Protein AF-A0A925DCA2-F1 (afdb_monomer_lite)

Structure (mmCIF, N/CA/C/O backbone):
data_AF-A0A925DCA2-F1
#
_entry.id   AF-A0A925DCA2-F1
#
loop_
_atom_site.group_PDB
_atom_site.id
_atom_site.type_symbol
_atom_site.label_atom_id
_atom_site.label_alt_id
_atom_site.label_comp_id
_atom_site.label_asym_id
_atom_site.label_entity_id
_atom_site.label_seq_id
_atom_site.pdbx_PDB_ins_code
_atom_site.Cartn_x
_atom_site.Cartn_y
_atom_site.Cartn_z
_atom_site.occupancy
_atom_site.B_iso_or_equiv
_atom_site.auth_seq_id
_atom_site.auth_comp_id
_atom_site.auth_asym_id
_atom_site.auth_atom_id
_atom_site.pdbx_PDB_model_num
ATOM 1 N N . MET A 1 1 ? 18.604 -18.422 -21.345 1.00 64.56 1 MET A N 1
ATOM 2 C CA . MET A 1 1 ? 18.410 -17.084 -20.762 1.00 64.56 1 MET A CA 1
ATOM 3 C C . MET A 1 1 ? 18.459 -17.247 -19.258 1.00 64.56 1 MET A C 1
ATOM 5 O O . MET A 1 1 ? 17.766 -18.119 -18.742 1.00 64.56 1 MET A O 1
ATOM 9 N N . SER A 1 2 ? 19.361 -16.541 -18.588 1.00 90.62 2 SER A N 1
ATOM 10 C CA . SER A 1 2 ? 19.494 -16.599 -17.134 1.00 90.62 2 SER A CA 1
ATOM 11 C C . SER A 1 2 ? 18.418 -15.737 -16.468 1.00 90.62 2 SER A C 1
ATOM 13 O O . SER A 1 2 ? 17.910 -14.796 -17.076 1.00 90.62 2 SER A O 1
ATOM 15 N N . THR A 1 3 ? 18.088 -16.013 -15.205 1.00 85.62 3 THR A N 1
ATOM 16 C CA . THR A 1 3 ? 17.193 -15.147 -14.414 1.00 85.62 3 THR A CA 1
ATOM 17 C C . THR A 1 3 ? 17.698 -13.704 -14.369 1.00 85.62 3 THR A C 1
ATOM 19 O O . THR A 1 3 ? 16.905 -12.768 -14.380 1.00 85.62 3 THR A O 1
ATOM 22 N N . LYS A 1 4 ? 19.023 -13.517 -14.365 1.00 89.38 4 LYS A N 1
ATOM 23 C CA . LYS A 1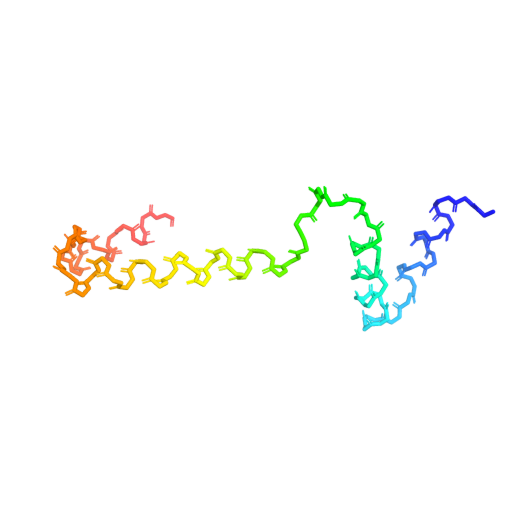 4 ? 19.654 -12.199 -14.387 1.00 89.38 4 LYS A CA 1
ATOM 24 C C . LYS A 1 4 ? 19.372 -11.463 -15.700 1.00 89.38 4 LYS A C 1
ATOM 26 O O . LYS A 1 4 ? 19.003 -10.299 -15.651 1.00 89.38 4 LYS A O 1
ATOM 31 N N . ASP A 1 5 ? 19.441 -12.157 -16.835 1.00 88.44 5 ASP A N 1
ATOM 32 C 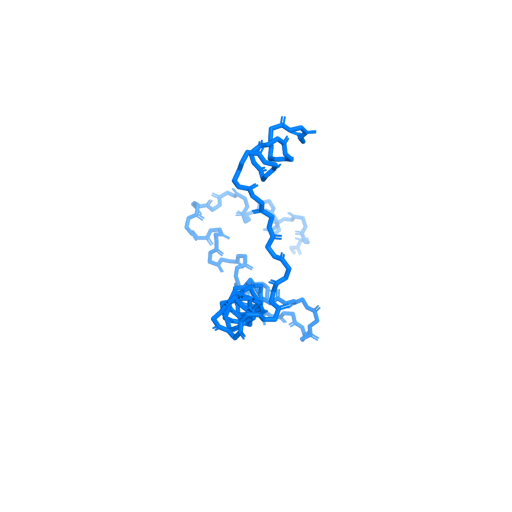CA . ASP A 1 5 ? 19.176 -11.566 -18.156 1.00 88.44 5 ASP A CA 1
ATOM 33 C C . ASP A 1 5 ? 17.715 -11.089 -18.267 1.00 88.44 5 ASP A C 1
ATOM 35 O O . ASP A 1 5 ? 17.431 -10.062 -18.876 1.00 88.44 5 ASP A O 1
ATOM 39 N N . VAL A 1 6 ? 16.775 -11.821 -17.655 1.00 85.19 6 VAL A N 1
ATOM 40 C CA . VAL A 1 6 ? 15.347 -11.452 -17.623 1.00 85.19 6 VAL A CA 1
ATOM 41 C C . VAL A 1 6 ? 15.114 -10.209 -16.764 1.00 85.19 6 VAL A C 1
ATOM 43 O O . VAL A 1 6 ? 14.359 -9.326 -17.159 1.00 85.19 6 VAL A O 1
ATOM 46 N N . LEU A 1 7 ? 15.779 -10.110 -15.610 1.00 88.62 7 LEU A N 1
ATOM 47 C CA . LEU A 1 7 ? 15.674 -8.943 -14.730 1.00 88.62 7 LEU A CA 1
ATOM 48 C C . LEU A 1 7 ? 16.324 -7.702 -15.347 1.00 88.62 7 LEU A C 1
ATOM 50 O O . LEU A 1 7 ? 15.751 -6.618 -15.281 1.00 88.62 7 LEU A O 1
ATOM 54 N N . GLU A 1 8 ? 17.489 -7.860 -15.976 1.00 92.62 8 GLU A N 1
ATOM 55 C CA . GLU A 1 8 ? 18.168 -6.781 -16.700 1.00 92.62 8 GLU A CA 1
ATOM 56 C C . GLU A 1 8 ? 17.334 -6.285 -17.883 1.00 92.62 8 GLU A C 1
ATOM 58 O O . GLU A 1 8 ? 17.287 -5.087 -18.141 1.00 92.62 8 GLU A O 1
ATOM 63 N N . PHE A 1 9 ? 16.607 -7.172 -18.560 1.00 91.12 9 PHE A N 1
ATOM 64 C CA . PHE A 1 9 ? 15.639 -6.760 -19.569 1.00 91.12 9 PHE A CA 1
ATOM 65 C C . PHE A 1 9 ? 14.438 -6.025 -18.950 1.00 91.12 9 PHE A C 1
ATOM 67 O O . PHE A 1 9 ? 14.087 -4.934 -19.398 1.00 91.12 9 PHE A O 1
ATOM 74 N N . ALA A 1 10 ? 13.850 -6.557 -17.876 1.00 89.50 10 ALA A N 1
ATOM 75 C CA . ALA A 1 10 ? 12.676 -5.976 -17.220 1.00 89.50 10 ALA A CA 1
ATOM 76 C C . ALA A 1 10 ? 12.901 -4.538 -16.711 1.00 89.50 10 ALA A C 1
ATOM 78 O O . ALA A 1 10 ? 11.981 -3.722 -16.742 1.00 89.50 10 ALA A O 1
ATOM 79 N N . ILE A 1 11 ? 14.120 -4.188 -16.282 1.00 92.00 11 ILE A N 1
ATOM 80 C CA . ILE A 1 11 ? 14.444 -2.812 -15.858 1.00 92.00 11 ILE A CA 1
ATOM 81 C C . ILE A 1 11 ? 14.563 -1.825 -17.026 1.00 92.00 11 ILE A C 1
ATOM 83 O O . ILE A 1 11 ? 14.455 -0.622 -16.801 1.00 92.00 11 ILE A O 1
ATOM 87 N N . THR A 1 12 ? 14.774 -2.308 -18.256 1.00 95.12 12 THR A N 1
ATOM 88 C CA . THR A 1 12 ? 14.836 -1.456 -19.459 1.00 95.12 12 THR A CA 1
ATOM 89 C C . THR A 1 12 ? 13.462 -1.132 -20.041 1.00 95.12 12 THR A C 1
ATOM 91 O O . THR A 1 12 ? 13.362 -0.249 -20.891 1.00 95.12 12 THR A O 1
ATOM 94 N N . LEU A 1 13 ? 12.409 -1.811 -19.573 1.00 94.25 13 LEU A N 1
ATOM 95 C CA . 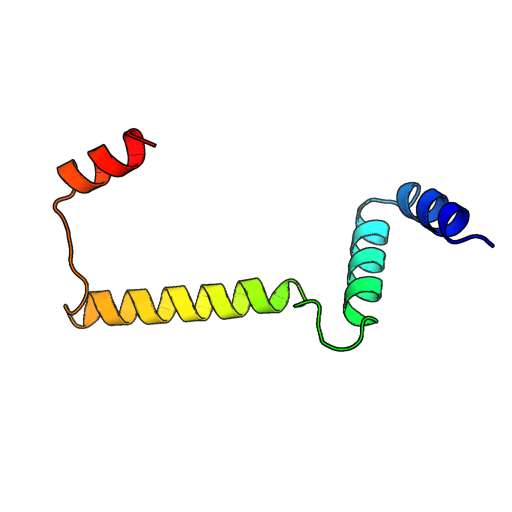LEU A 1 13 ? 11.040 -1.543 -19.994 1.00 94.25 13 LEU A CA 1
ATOM 96 C C . LEU A 1 13 ? 10.589 -0.133 -19.571 1.00 94.25 13 LEU A C 1
ATOM 98 O O . LEU A 1 13 ? 11.017 0.365 -18.518 1.00 94.25 13 LEU A O 1
ATOM 102 N N . PRO A 1 14 ? 9.689 0.502 -20.345 1.00 96.75 14 PRO A N 1
ATOM 103 C CA . PRO A 1 14 ? 8.950 1.678 -19.906 1.00 96.75 14 PRO A CA 1
ATOM 104 C C . PRO A 1 14 ? 8.284 1.455 -18.547 1.00 96.75 14 PRO A C 1
ATOM 106 O O . PRO A 1 14 ? 7.956 0.332 -18.174 1.00 96.75 14 PRO A O 1
ATOM 109 N N . GLU A 1 15 ? 8.078 2.540 -17.802 1.00 90.50 15 GLU A N 1
ATOM 110 C CA . GLU A 1 15 ? 7.542 2.478 -16.438 1.00 90.50 15 GLU A CA 1
ATOM 111 C C . GLU A 1 15 ? 6.237 1.683 -16.349 1.00 90.50 15 GLU A C 1
ATOM 113 O O . GLU A 1 15 ? 6.169 0.745 -15.561 1.00 90.50 15 GLU A O 1
ATOM 118 N N . GLN A 1 16 ? 5.278 1.971 -17.232 1.00 88.88 16 GLN A N 1
ATOM 119 C CA . GLN A 1 16 ? 3.993 1.273 -17.274 1.00 88.88 16 GLN A CA 1
ATOM 120 C C . GLN A 1 16 ? 4.143 -0.233 -17.544 1.00 88.88 16 GLN A C 1
ATOM 122 O O . GLN A 1 16 ? 3.589 -1.054 -16.825 1.00 88.88 16 GLN A O 1
ATOM 127 N N . GLU A 1 17 ? 4.946 -0.609 -18.542 1.00 90.12 17 GLU A N 1
ATOM 128 C CA . GLU A 1 17 ? 5.156 -2.017 -18.908 1.00 90.12 17 GLU A CA 1
ATOM 129 C C . GLU A 1 17 ? 5.875 -2.797 -17.798 1.00 90.12 17 GLU A C 1
ATOM 131 O O . GLU A 1 17 ? 5.630 -3.985 -17.585 1.00 90.12 17 GLU A O 1
ATOM 136 N N . ARG A 1 18 ? 6.758 -2.122 -17.056 1.00 92.06 18 ARG A N 1
ATOM 137 C CA . ARG A 1 18 ? 7.443 -2.703 -15.901 1.00 92.06 18 ARG A CA 1
ATOM 138 C C . ARG A 1 18 ? 6.487 -2.931 -14.728 1.00 92.06 18 ARG A C 1
ATOM 140 O O . ARG A 1 18 ? 6.633 -3.936 -14.032 1.00 92.06 18 ARG A O 1
ATOM 147 N N . GLU A 1 19 ? 5.538 -2.026 -14.498 1.00 86.31 19 GLU A N 1
ATOM 148 C CA . GLU A 1 19 ? 4.485 -2.200 -13.489 1.00 86.31 19 GLU A CA 1
ATOM 149 C C . GLU A 1 19 ? 3.573 -3.385 -13.822 1.00 86.31 19 GLU A C 1
ATOM 151 O O . GLU A 1 19 ? 3.343 -4.237 -12.958 1.00 86.31 19 GLU A O 1
ATOM 156 N N . ASP A 1 20 ? 3.132 -3.483 -15.076 1.00 87.88 20 ASP A N 1
ATOM 157 C CA . ASP A 1 20 ? 2.275 -4.572 -15.554 1.00 87.88 20 ASP A CA 1
ATOM 158 C C . ASP A 1 20 ? 2.977 -5.932 -15.400 1.00 87.88 20 ASP A C 1
ATOM 160 O O . ASP A 1 20 ? 2.423 -6.867 -14.815 1.00 87.88 20 ASP A O 1
ATOM 164 N N . LEU A 1 21 ? 4.248 -6.023 -15.812 1.00 88.62 21 LEU A N 1
ATOM 165 C CA . LEU A 1 21 ? 5.061 -7.232 -15.648 1.00 88.62 21 LEU A CA 1
ATOM 166 C C . LEU A 1 21 ? 5.229 -7.627 -14.172 1.00 88.62 21 LEU A C 1
ATOM 168 O O . LEU A 1 21 ? 5.135 -8.806 -13.824 1.00 88.62 21 LEU A O 1
ATOM 172 N N . ALA A 1 22 ? 5.476 -6.661 -13.282 1.00 85.50 22 ALA A N 1
ATOM 173 C CA . ALA A 1 22 ? 5.588 -6.933 -11.851 1.00 85.50 22 ALA A CA 1
ATOM 174 C C . ALA A 1 22 ? 4.274 -7.488 -11.278 1.00 85.50 22 ALA A C 1
ATOM 176 O O . ALA A 1 22 ? 4.296 -8.402 -10.449 1.00 85.50 22 ALA A O 1
ATOM 177 N N . PHE A 1 23 ? 3.133 -6.972 -11.739 1.00 81.75 23 PHE A N 1
ATOM 178 C CA . PHE A 1 23 ? 1.814 -7.446 -11.335 1.00 81.75 23 PHE A CA 1
ATOM 1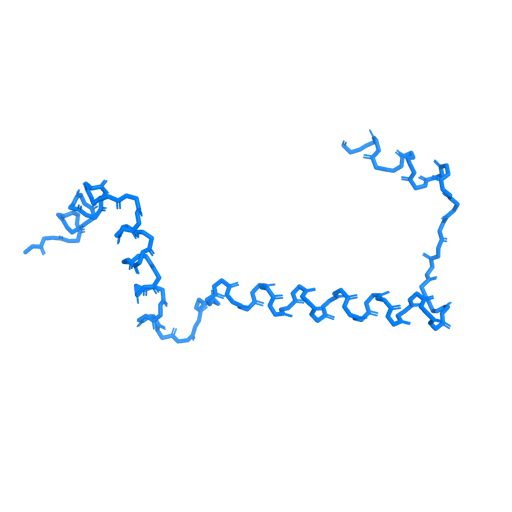79 C C . PHE A 1 23 ? 1.542 -8.880 -11.809 1.00 81.75 23 PHE A C 1
ATOM 181 O O . PHE A 1 23 ? 1.104 -9.718 -11.018 1.00 81.75 23 PHE A O 1
ATOM 188 N N . GLU A 1 24 ? 1.858 -9.202 -13.063 1.00 86.25 24 GLU A N 1
ATOM 189 C CA . GLU A 1 24 ? 1.730 -10.563 -13.601 1.00 86.25 24 GLU A CA 1
ATOM 190 C C . GLU A 1 24 ? 2.599 -11.572 -12.844 1.00 86.25 24 GLU A C 1
ATOM 192 O O . GLU A 1 24 ? 2.124 -12.650 -12.478 1.00 86.25 24 GLU A O 1
ATOM 197 N N . ILE A 1 25 ? 3.851 -11.208 -12.539 1.00 85.38 25 ILE A N 1
ATOM 198 C CA . ILE A 1 25 ? 4.757 -12.054 -11.753 1.00 85.38 25 ILE A CA 1
ATOM 199 C C . ILE A 1 25 ? 4.162 -12.324 -10.372 1.00 85.38 25 ILE A C 1
ATOM 201 O O . ILE A 1 25 ? 4.110 -13.482 -9.959 1.00 85.38 25 ILE A O 1
ATOM 205 N N . LEU A 1 26 ? 3.677 -11.295 -9.673 1.00 79.12 26 LEU A N 1
ATOM 206 C CA . LEU A 1 26 ? 3.056 -11.455 -8.355 1.00 79.12 26 LEU A CA 1
ATOM 207 C C . LEU A 1 26 ? 1.844 -12.393 -8.399 1.00 79.12 26 LEU A C 1
ATOM 209 O O . LEU A 1 26 ? 1.715 -13.251 -7.527 1.00 79.12 26 LEU A O 1
ATOM 213 N N . ASN A 1 27 ? 1.004 -12.281 -9.429 1.00 79.75 27 ASN A N 1
ATOM 214 C CA . ASN A 1 27 ? -0.166 -13.145 -9.612 1.00 79.75 27 ASN A CA 1
ATOM 215 C C . ASN A 1 27 ? 0.188 -14.587 -10.005 1.00 79.75 27 ASN A C 1
ATOM 217 O O . ASN A 1 27 ? -0.605 -15.496 -9.768 1.00 79.75 27 ASN A O 1
ATOM 221 N N . SER A 1 28 ? 1.363 -14.814 -10.599 1.00 82.62 28 SER A N 1
ATOM 222 C CA . SER A 1 28 ? 1.830 -16.155 -10.978 1.00 82.62 28 SER A CA 1
ATOM 223 C C . SER A 1 28 ? 2.307 -17.001 -9.792 1.00 82.62 28 SER A C 1
ATOM 225 O O . SER A 1 28 ? 2.468 -18.217 -9.918 1.00 82.62 28 SER A O 1
ATOM 227 N N . LEU A 1 29 ? 2.549 -16.377 -8.634 1.00 80.50 29 LEU A N 1
ATOM 228 C CA . LEU A 1 29 ? 3.064 -17.069 -7.461 1.00 80.50 29 LEU A CA 1
ATOM 229 C C . LEU A 1 2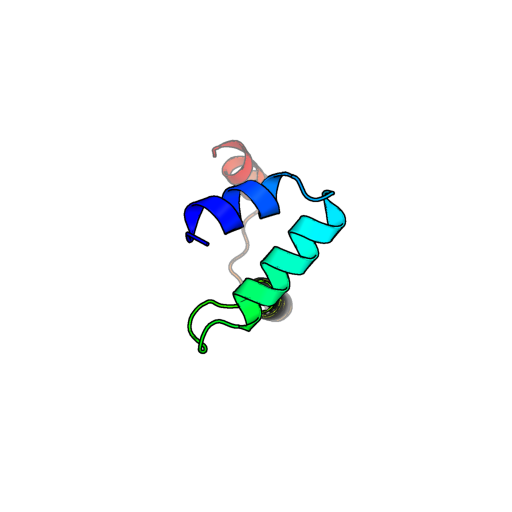9 ? 1.945 -17.857 -6.761 1.00 80.50 29 LEU A C 1
ATOM 231 O O . LEU A 1 29 ? 0.860 -17.320 -6.529 1.00 80.50 29 LEU A O 1
ATOM 235 N N . PRO A 1 30 ? 2.188 -19.127 -6.383 1.00 72.44 30 PRO A N 1
ATOM 236 C CA . PRO A 1 30 ? 1.208 -19.918 -5.650 1.00 72.44 30 PRO A CA 1
ATOM 237 C C . PRO A 1 30 ? 0.858 -19.210 -4.335 1.00 72.44 30 PRO A C 1
ATOM 239 O O . PRO A 1 30 ? 1.750 -18.761 -3.615 1.00 72.44 30 PRO A O 1
ATOM 242 N N . ALA A 1 31 ? -0.448 -19.085 -4.070 1.00 63.41 31 ALA A N 1
ATOM 243 C CA . ALA A 1 31 ? -1.044 -18.280 -3.004 1.00 63.41 31 ALA A CA 1
ATOM 244 C C . ALA A 1 31 ? -0.213 -18.286 -1.706 1.00 63.41 31 ALA A C 1
ATOM 246 O O . ALA A 1 31 ? -0.143 -19.283 -0.991 1.00 63.41 31 ALA A O 1
ATOM 247 N N . GLY A 1 32 ? 0.429 -17.152 -1.423 1.00 55.72 32 GLY A N 1
ATOM 248 C CA . GLY A 1 32 ? 1.377 -17.006 -0.317 1.00 55.72 32 GLY A CA 1
ATOM 249 C C . GLY A 1 32 ? 2.048 -15.634 -0.268 1.00 55.72 32 GLY A C 1
ATOM 250 O O . GLY A 1 32 ? 2.424 -15.182 0.810 1.00 55.72 32 GLY A O 1
ATOM 251 N N . ILE A 1 33 ? 2.117 -14.925 -1.399 1.00 55.41 33 ILE A N 1
ATOM 252 C CA . ILE A 1 33 ? 2.378 -13.484 -1.416 1.00 55.41 33 ILE A CA 1
ATOM 253 C C . ILE A 1 33 ? 1.019 -12.794 -1.541 1.00 55.41 33 ILE A C 1
ATOM 255 O O . ILE A 1 33 ? 0.331 -13.031 -2.534 1.00 55.41 33 ILE A O 1
ATOM 259 N N . PRO A 1 34 ? 0.573 -12.002 -0.549 1.00 53.16 34 PRO A N 1
ATOM 260 C CA . PRO A 1 34 ? -0.647 -11.232 -0.707 1.00 53.16 34 PRO A CA 1
ATOM 261 C C . PRO A 1 34 ? -0.453 -10.318 -1.926 1.00 53.16 34 PRO A C 1
ATOM 263 O O . PRO A 1 34 ? 0.496 -9.526 -1.919 1.00 53.16 34 PRO A O 1
ATOM 266 N N . PRO A 1 35 ? -1.299 -10.396 -2.970 1.00 54.34 35 PRO A N 1
ATOM 267 C CA . PRO A 1 35 ? -1.330 -9.335 -3.963 1.00 54.34 35 PRO A CA 1
ATOM 268 C C . PRO A 1 35 ? -1.589 -8.024 -3.215 1.00 54.34 35 PRO A C 1
ATOM 270 O O . PRO A 1 35 ? -2.262 -8.020 -2.182 1.00 54.34 35 PRO A O 1
ATOM 273 N N . ARG A 1 36 ? -1.066 -6.905 -3.722 1.00 53.94 36 ARG A N 1
ATOM 274 C CA . ARG A 1 36 ? -1.261 -5.556 -3.152 1.00 53.94 36 ARG A CA 1
ATOM 275 C C . ARG A 1 36 ? -2.727 -5.287 -2.747 1.00 53.94 36 ARG A C 1
ATOM 277 O O . ARG A 1 36 ? -2.970 -4.605 -1.759 1.00 53.94 36 ARG A O 1
ATOM 284 N N . GLN A 1 37 ? -3.669 -5.929 -3.443 1.00 53.19 37 GLN A N 1
ATOM 285 C CA . GLN A 1 37 ? -5.107 -5.964 -3.161 1.00 53.19 37 GLN A CA 1
ATOM 286 C C . GLN A 1 37 ? -5.485 -6.433 -1.743 1.00 53.19 37 GLN A C 1
ATOM 288 O O . GLN A 1 37 ? -6.370 -5.831 -1.150 1.00 53.19 37 GLN A O 1
ATOM 293 N N . ARG A 1 38 ? -4.793 -7.407 -1.127 1.00 54.75 38 ARG A N 1
ATOM 294 C CA . ARG A 1 38 ? -5.099 -7.804 0.265 1.00 54.75 38 ARG A CA 1
ATOM 295 C C . ARG A 1 38 ? -4.748 -6.726 1.283 1.00 54.75 38 ARG A C 1
ATOM 297 O O . ARG A 1 38 ? -5.439 -6.608 2.279 1.00 54.75 38 ARG A O 1
ATOM 304 N N . ILE A 1 39 ? -3.711 -5.920 1.037 1.00 58.88 39 ILE A N 1
ATOM 305 C CA . ILE A 1 39 ? -3.378 -4.809 1.942 1.00 58.88 39 ILE A CA 1
ATOM 306 C C . ILE A 1 39 ? -4.485 -3.758 1.893 1.00 58.88 39 ILE A C 1
ATOM 308 O O . ILE A 1 39 ? -4.861 -3.230 2.933 1.00 58.88 39 ILE A O 1
ATOM 312 N N . GLU A 1 40 ? -5.010 -3.461 0.705 1.00 66.19 40 GLU A N 1
ATOM 313 C CA . GLU A 1 40 ? -6.100 -2.498 0.545 1.00 66.19 40 GLU A CA 1
ATOM 314 C C . GLU A 1 40 ? -7.406 -3.021 1.151 1.00 66.19 40 GLU A C 1
ATOM 316 O O . GLU A 1 40 ? -8.039 -2.295 1.911 1.00 66.19 40 GLU A O 1
ATOM 321 N N . GLU A 1 41 ? -7.771 -4.281 0.913 1.00 70.56 41 GLU A N 1
ATOM 322 C CA . GLU A 1 41 ? -8.959 -4.906 1.511 1.00 70.56 41 GLU A CA 1
ATOM 323 C C . GLU A 1 41 ? -8.858 -5.001 3.043 1.00 70.56 41 GLU A C 1
ATOM 325 O O . GLU A 1 41 ? -9.787 -4.599 3.746 1.00 70.56 41 GLU A O 1
ATOM 330 N N . ASP A 1 42 ? -7.716 -5.443 3.579 1.00 73.62 42 ASP A N 1
ATOM 331 C CA . ASP A 1 42 ? -7.480 -5.535 5.026 1.00 73.62 42 ASP A CA 1
ATOM 332 C C . ASP A 1 42 ? -7.442 -4.143 5.681 1.00 73.62 42 ASP A C 1
ATOM 334 O O . ASP A 1 42 ? -7.902 -3.957 6.816 1.00 73.62 42 ASP A O 1
ATOM 338 N N . LEU A 1 43 ? -6.918 -3.135 4.974 1.00 79.25 43 LEU A N 1
ATOM 339 C CA . LEU A 1 43 ? -6.920 -1.745 5.423 1.00 79.25 43 LEU A CA 1
ATOM 340 C C . LEU A 1 43 ? -8.336 -1.169 5.422 1.00 79.25 43 LEU A C 1
ATOM 342 O O . LEU A 1 43 ? -8.723 -0.541 6.407 1.00 79.25 43 LEU A O 1
ATOM 346 N N . VAL A 1 44 ? -9.117 -1.404 4.367 1.00 86.06 44 VAL A N 1
ATOM 347 C CA . VAL A 1 44 ? -10.518 -0.968 4.267 1.00 86.06 44 VAL A CA 1
ATOM 348 C C . VAL A 1 44 ? -11.353 -1.614 5.370 1.00 86.06 44 VAL A C 1
ATOM 350 O O . VAL A 1 44 ? -12.043 -0.897 6.094 1.00 86.06 44 VAL A O 1
ATOM 353 N N . ALA A 1 45 ? -11.220 -2.924 5.582 1.00 85.81 45 ALA A N 1
ATOM 354 C CA . ALA A 1 45 ? -11.894 -3.631 6.670 1.00 85.81 45 ALA A CA 1
ATOM 355 C C . ALA A 1 45 ? -11.481 -3.086 8.050 1.00 85.81 45 ALA A C 1
ATOM 357 O O . ALA A 1 45 ? -12.309 -2.910 8.945 1.00 85.81 45 ALA A O 1
ATOM 358 N N . THR A 1 46 ? -10.200 -2.749 8.226 1.00 87.88 46 THR A N 1
ATOM 359 C CA . THR A 1 46 ? -9.704 -2.135 9.466 1.00 87.88 46 THR A CA 1
ATOM 360 C C . THR A 1 46 ? -10.267 -0.729 9.679 1.00 87.88 46 THR A C 1
ATOM 362 O O . THR A 1 46 ? -10.581 -0.371 10.816 1.00 87.88 46 THR A O 1
ATOM 365 N N . ILE A 1 47 ? -10.381 0.077 8.621 1.00 89.38 47 ILE A N 1
ATOM 366 C CA . ILE A 1 47 ? -10.970 1.421 8.680 1.00 89.38 47 ILE A CA 1
ATOM 367 C C . ILE A 1 47 ? -12.451 1.323 9.049 1.00 89.38 47 ILE A C 1
ATOM 369 O O . ILE A 1 47 ? -12.874 2.021 9.967 1.00 89.38 47 ILE A O 1
ATOM 373 N N . GLN A 1 48 ? -13.203 0.428 8.403 1.00 92.88 48 GLN A N 1
ATOM 374 C CA . GLN A 1 48 ? -14.624 0.204 8.686 1.00 92.88 48 GLN A CA 1
ATOM 375 C C . GLN A 1 48 ? -14.849 -0.190 10.146 1.00 92.88 48 GLN A C 1
ATOM 377 O O . GLN A 1 48 ? -15.581 0.502 10.846 1.00 92.88 48 GLN A O 1
ATOM 382 N N . ARG A 1 49 ? -14.124 -1.195 10.653 1.00 89.56 49 ARG A N 1
ATOM 383 C CA . ARG A 1 49 ? -14.225 -1.590 12.068 1.00 89.56 49 ARG A CA 1
ATOM 384 C C . ARG A 1 49 ? -13.924 -0.427 13.018 1.00 89.56 49 ARG A C 1
ATOM 386 O O . ARG A 1 49 ? -14.622 -0.228 13.998 1.00 89.56 49 ARG A O 1
ATOM 393 N N . ARG A 1 50 ? -12.894 0.378 12.731 1.00 90.44 50 ARG A N 1
ATOM 394 C CA . ARG A 1 50 ? -12.551 1.537 13.577 1.00 90.44 50 ARG A CA 1
ATOM 395 C C . ARG A 1 50 ? -13.613 2.632 13.546 1.00 90.44 50 ARG A C 1
ATOM 397 O O . ARG A 1 50 ? -13.756 3.340 14.537 1.00 90.44 50 ARG A O 1
ATOM 404 N N . MET A 1 51 ? -14.300 2.811 12.421 1.00 90.88 51 MET A N 1
ATOM 405 C CA . MET A 1 51 ? -15.439 3.722 12.341 1.00 90.88 51 MET A CA 1
ATOM 406 C C . MET A 1 51 ? -16.604 3.206 13.182 1.00 90.88 51 MET A C 1
ATOM 408 O O . MET A 1 51 ? -17.144 3.973 13.971 1.00 90.88 51 MET A O 1
ATOM 412 N N . GLU A 1 52 ? -16.925 1.916 13.084 1.00 93.94 52 GLU A N 1
ATOM 413 C CA . GLU A 1 52 ? -17.965 1.279 13.902 1.00 93.94 52 GLU A CA 1
ATOM 414 C C . GLU A 1 52 ? -17.662 1.416 15.402 1.00 93.94 52 GLU A C 1
ATOM 416 O O . GLU A 1 52 ? -18.537 1.823 16.164 1.00 93.94 52 GLU A O 1
ATOM 421 N N . ASP A 1 53 ? -16.412 1.186 15.820 1.00 91.25 53 ASP A N 1
ATOM 422 C CA . ASP A 1 53 ? -15.967 1.372 17.210 1.00 91.25 53 ASP A CA 1
ATOM 423 C C . ASP A 1 53 ? -16.139 2.833 17.691 1.00 91.25 53 ASP A C 1
ATOM 425 O O . ASP A 1 53 ? -16.402 3.089 18.870 1.00 91.25 53 ASP A O 1
ATOM 429 N N . LEU A 1 54 ? -15.952 3.817 16.800 1.00 88.12 54 LEU A N 1
ATOM 430 C CA . LEU A 1 54 ? -16.135 5.241 17.109 1.00 88.12 54 LEU A CA 1
ATOM 431 C C . LEU A 1 54 ? -17.618 5.615 17.203 1.00 88.12 54 LEU A C 1
ATOM 433 O O . LEU A 1 54 ? -17.995 6.364 18.104 1.00 88.12 54 LEU A O 1
ATOM 437 N N . GLU A 1 55 ? -18.447 5.103 16.295 1.00 90.50 55 GLU A N 1
ATOM 438 C CA . GLU A 1 55 ? -19.891 5.358 16.254 1.00 90.50 55 GLU A CA 1
ATOM 439 C C . GLU A 1 55 ? -20.633 4.688 17.417 1.00 90.50 55 GLU A C 1
ATOM 441 O O . GLU A 1 55 ? -21.571 5.269 17.965 1.00 90.50 55 GLU A O 1
ATOM 446 N N . SER A 1 56 ? -20.192 3.501 17.839 1.00 91.56 56 SER A N 1
ATOM 447 C CA . SER A 1 56 ? -20.749 2.776 18.987 1.00 91.56 56 SER A CA 1
ATOM 448 C C . SER A 1 56 ? -20.334 3.366 20.340 1.00 91.5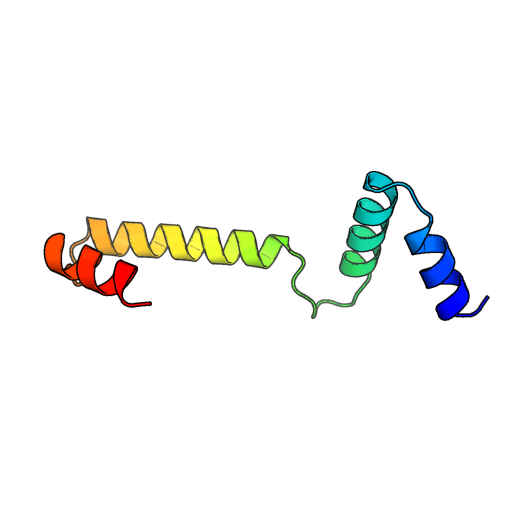6 56 SER A C 1
ATOM 450 O O . SER A 1 56 ? -20.955 3.072 21.363 1.00 91.56 56 SER A O 1
ATOM 452 N N . GLY A 1 57 ? -19.293 4.205 20.363 1.00 87.31 57 GLY A N 1
ATOM 453 C CA . GLY A 1 57 ? -18.699 4.741 21.588 1.00 87.31 57 GLY A CA 1
ATOM 454 C C . GLY A 1 57 ? -17.807 3.746 22.339 1.00 87.31 57 GLY A C 1
ATOM 455 O O . GLY A 1 57 ? -17.393 4.032 23.463 1.00 87.31 57 GLY A O 1
ATOM 456 N N . GLU A 1 58 ? -17.486 2.593 21.745 1.00 88.19 58 GLU A N 1
ATOM 457 C CA . GLU A 1 58 ? -16.562 1.604 22.319 1.00 88.19 58 GLU A CA 1
ATOM 458 C C . GLU A 1 58 ? -15.094 2.052 22.226 1.00 88.19 58 GLU A C 1
ATOM 460 O O . GLU A 1 58 ? -14.245 1.656 23.037 1.00 88.19 58 GLU A O 1
ATOM 465 N N . ALA A 1 59 ? -14.778 2.919 21.263 1.00 88.12 59 ALA A N 1
ATOM 466 C CA . ALA A 1 59 ? -13.445 3.467 21.083 1.00 88.12 59 ALA A CA 1
ATOM 467 C C . ALA A 1 59 ? -13.051 4.416 22.228 1.00 88.12 59 ALA A C 1
ATOM 469 O O . ALA A 1 59 ? -13.700 5.424 22.509 1.00 88.12 59 ALA A O 1
ATOM 470 N N . LYS A 1 60 ? -11.890 4.154 22.842 1.00 85.62 60 LYS A N 1
ATOM 471 C CA . LYS A 1 60 ? -11.273 5.076 23.805 1.00 85.62 60 LYS A CA 1
ATOM 472 C C . LYS A 1 60 ? -10.763 6.320 23.080 1.00 85.62 60 LYS A C 1
ATOM 474 O O . LYS A 1 60 ? -9.750 6.262 22.382 1.00 85.62 60 LYS A O 1
ATOM 479 N N . THR A 1 61 ? -11.437 7.445 23.277 1.00 86.38 61 THR A N 1
ATOM 480 C CA . THR A 1 61 ? -11.031 8.742 22.732 1.00 86.38 61 THR A CA 1
ATOM 481 C C . THR A 1 61 ? -10.072 9.469 23.677 1.00 86.38 61 THR A C 1
ATOM 483 O O . THR A 1 61 ? -9.965 9.167 24.867 1.00 86.38 61 THR A O 1
ATOM 486 N N . VAL A 1 62 ? -9.320 10.418 23.126 1.00 89.44 62 VAL A N 1
ATOM 487 C CA . VAL A 1 62 ? -8.507 11.367 23.890 1.00 89.44 62 VAL A CA 1
ATOM 488 C C . VAL A 1 62 ? -8.796 12.771 23.384 1.00 89.44 62 VAL A C 1
ATOM 490 O O . VAL A 1 62 ? -9.127 12.955 22.213 1.00 89.44 62 VAL A O 1
ATOM 493 N N . GLU A 1 63 ? -8.626 13.759 24.254 1.00 92.50 63 GLU A N 1
ATOM 494 C CA . GLU A 1 63 ? -8.794 15.164 23.893 1.00 92.50 63 GLU A CA 1
ATOM 495 C C . GLU A 1 63 ? -7.830 15.588 22.777 1.00 92.50 63 GLU A C 1
ATOM 497 O O . GLU A 1 63 ? -6.664 15.175 22.732 1.00 92.50 63 GLU A O 1
ATOM 502 N N . LEU A 1 64 ? -8.296 16.473 21.895 1.00 89.12 64 LEU A N 1
ATOM 503 C CA . LEU A 1 64 ? -7.539 16.920 20.724 1.00 89.12 64 LEU A CA 1
ATOM 504 C C . LEU A 1 64 ? -6.135 17.473 21.060 1.00 89.12 64 LEU A C 1
ATOM 506 O O . LEU A 1 64 ? -5.188 17.122 20.352 1.00 89.12 64 LEU A O 1
ATOM 510 N N . PRO A 1 65 ? -5.922 18.268 22.131 1.00 93.19 65 PRO A N 1
ATOM 511 C CA . PRO A 1 65 ? -4.579 18.719 22.502 1.00 93.19 65 PRO A CA 1
ATOM 512 C C . PRO A 1 65 ? -3.614 17.566 22.819 1.00 93.19 65 PRO A C 1
ATOM 514 O O . PRO A 1 65 ? -2.437 17.626 22.459 1.00 93.19 65 PRO A O 1
ATOM 517 N N . GLU A 1 66 ? -4.105 16.498 23.452 1.00 92.06 66 GLU A N 1
ATOM 518 C CA . GLU A 1 66 ? -3.321 15.296 23.751 1.00 92.06 66 GLU A CA 1
ATOM 519 C C . GLU A 1 66 ? -3.027 14.495 22.479 1.00 92.06 66 GLU A C 1
ATOM 521 O O . GLU A 1 66 ? -1.889 14.070 22.268 1.00 92.06 66 GLU A O 1
ATOM 526 N N . ALA A 1 67 ? -4.013 14.351 21.589 1.00 91.38 67 ALA A N 1
ATOM 527 C CA . ALA A 1 67 ? -3.813 13.728 20.282 1.00 91.38 67 ALA A CA 1
ATOM 528 C C . ALA A 1 67 ? -2.722 14.454 19.473 1.00 91.38 67 ALA A C 1
ATOM 530 O O . ALA A 1 67 ? -1.777 13.827 18.990 1.00 91.38 67 ALA A O 1
ATOM 531 N N . MET A 1 68 ? -2.794 15.787 19.399 1.00 93.44 68 MET A N 1
ATOM 532 C CA . MET A 1 68 ? -1.812 16.614 18.688 1.00 93.44 68 MET A CA 1
ATOM 533 C C . MET A 1 68 ? -0.406 16.505 19.286 1.00 93.44 68 MET A C 1
ATOM 535 O O . MET A 1 68 ? 0.575 16.493 18.539 1.00 93.44 68 MET A O 1
ATOM 539 N N . ARG A 1 69 ? -0.291 16.381 20.615 1.00 93.75 69 ARG A N 1
ATOM 540 C CA . ARG A 1 69 ? 0.989 16.142 21.300 1.00 93.75 69 ARG A CA 1
ATOM 541 C C . ARG A 1 69 ? 1.623 14.822 20.855 1.00 93.75 69 ARG A C 1
ATOM 543 O O . ARG A 1 69 ? 2.811 14.795 20.549 1.00 93.75 69 ARG A O 1
ATOM 550 N N . ARG A 1 70 ? 0.836 13.743 20.784 1.00 91.25 70 ARG A N 1
ATOM 551 C CA . ARG A 1 70 ? 1.310 12.403 20.386 1.00 91.25 70 ARG A CA 1
ATOM 552 C C . ARG A 1 70 ? 1.732 12.335 18.923 1.00 91.25 70 ARG A C 1
ATOM 554 O O . ARG A 1 70 ? 2.715 11.671 18.620 1.00 91.25 70 ARG A O 1
ATOM 561 N N . ILE A 1 71 ? 1.014 13.025 18.035 1.00 88.81 71 ILE A N 1
ATOM 562 C CA . ILE A 1 71 ? 1.338 13.080 16.601 1.00 88.81 71 ILE A CA 1
ATOM 563 C C . ILE A 1 71 ? 2.668 13.803 16.369 1.00 88.81 71 ILE A C 1
ATOM 565 O O . ILE A 1 71 ? 3.482 13.337 15.583 1.00 88.81 71 ILE A O 1
ATOM 569 N N . ARG A 1 72 ? 2.903 14.925 17.063 1.00 88.44 72 ARG A N 1
ATOM 570 C CA . ARG A 1 72 ? 4.127 15.732 16.908 1.00 88.44 72 ARG A CA 1
ATOM 571 C C . ARG A 1 72 ? 5.350 15.171 17.639 1.00 88.44 72 ARG A C 1
ATOM 573 O O . ARG A 1 72 ? 6.456 15.616 17.366 1.00 88.44 72 ARG A O 1
ATOM 580 N N . GLY A 1 73 ? 5.149 14.274 18.605 1.00 73.50 73 GLY A N 1
ATOM 581 C CA . GLY A 1 73 ? 6.216 13.650 19.396 1.00 73.50 73 GLY A CA 1
ATOM 582 C C . GLY A 1 73 ? 6.800 12.367 18.793 1.00 73.50 73 GLY A C 1
ATOM 583 O O . GLY A 1 73 ? 7.570 11.696 19.478 1.00 73.50 73 GLY A O 1
ATOM 584 N N . ARG A 1 74 ? 6.402 12.003 17.569 1.00 54.56 74 ARG A N 1
ATOM 585 C CA . ARG A 1 74 ? 6.987 10.916 16.775 1.00 54.56 74 ARG A CA 1
ATOM 586 C C . ARG A 1 74 ? 7.902 11.466 15.695 1.00 54.56 74 ARG A C 1
ATOM 588 O O . ARG A 1 74 ? 7.535 12.504 15.107 1.00 54.56 74 ARG A O 1
#

Secondary structure (DSSP, 8-state):
--HHHHHHHHHHS-HHHHHHHHHHHHHHS-S-SPPHHHHHHHHHHHHHHHHHHHHTT-S----HHHHHHHHHT-

Radius of gyration: 21.17 Å; chains: 1; bounding box: 40×39×45 Å

Sequence (74 aa):
MSTKDVLEFAITLPEQEREDLAFEILNSLPAGIPPRQRIEEDLVATIQRRMEDLESGEAKTVELPEAMRRIRGR

pLDDT: mean 82.83, std 12.42, range [53.16, 96.75]

Foldseek 3Di:
DDPVVVVVVLVPDDPVSNVVVVQVVQVPDDPDRPRPVVVVVVVVVVVVVVVVCVVVVVDDDDDPVVVVVVVVVD